Protein AF-A0AA50MF43-F1 (afdb_monomer_lite)

Sequence (62 aa):
IVAHMMPDLPNVDFERDVEQFIEFFENPAFRADGLKIYPTLVIRGTGLYELWKTGRYRSYPP

pLDDT: mean 97.57, std 2.05, range [85.38, 98.75]

Organism: NCBI:txid2839264

Structure (mmCIF, N/CA/C/O backbone):
data_AF-A0AA50MF43-F1
#
_entry.id   AF-A0AA50MF43-F1
#
loop_
_atom_site.group_PDB
_atom_site.id
_atom_site.type_symbol
_atom_site.label_atom_id
_atom_site.label_alt_id
_atom_site.label_comp_id
_atom_site.label_asym_id
_atom_site.label_entity_id
_atom_site.label_seq_id
_atom_site.pdbx_PDB_ins_code
_atom_site.Cartn_x
_atom_site.Cartn_y
_atom_site.Cartn_z
_atom_site.occupancy
_atom_site.B_iso_or_equiv
_atom_site.auth_seq_id
_atom_site.auth_comp_id
_atom_site.auth_asym_id
_atom_site.auth_atom_id
_atom_site.pdbx_PDB_model_num
ATOM 1 N N . ILE A 1 1 ? 0.922 -4.279 -19.200 1.00 92.81 1 ILE A N 1
ATOM 2 C CA . ILE A 1 1 ? 0.470 -4.768 -17.866 1.00 92.81 1 ILE A CA 1
ATOM 3 C C . ILE A 1 1 ? 0.350 -3.572 -16.928 1.00 92.81 1 ILE A C 1
ATOM 5 O O . ILE A 1 1 ? 1.168 -2.670 -17.031 1.00 92.81 1 ILE A O 1
ATOM 9 N N . VAL A 1 2 ? -0.654 -3.538 -16.044 1.00 98.00 2 VAL A N 1
ATOM 10 C CA . VAL A 1 2 ? -0.789 -2.485 -15.019 1.00 98.00 2 VAL A CA 1
ATOM 11 C C . VAL A 1 2 ? -0.711 -3.118 -13.634 1.00 98.00 2 VAL A C 1
ATOM 13 O O . VAL A 1 2 ? -1.423 -4.086 -13.372 1.00 98.00 2 VAL A O 1
ATOM 16 N N . ALA A 1 3 ? 0.131 -2.566 -12.763 1.00 98.44 3 ALA A N 1
ATOM 17 C CA . ALA A 1 3 ? 0.288 -2.992 -11.377 1.00 98.44 3 ALA A CA 1
ATOM 18 C C . ALA A 1 3 ? -0.372 -2.003 -10.408 1.00 98.44 3 ALA A C 1
ATOM 20 O O . ALA A 1 3 ? -0.503 -0.810 -10.694 1.00 98.44 3 ALA A O 1
ATOM 21 N N . HIS A 1 4 ? -0.794 -2.503 -9.250 1.00 98.62 4 HIS A N 1
ATOM 22 C CA . HIS A 1 4 ? -1.227 -1.690 -8.118 1.00 98.62 4 HIS A CA 1
ATOM 23 C C . HIS A 1 4 ? -0.238 -1.923 -6.976 1.00 98.62 4 HIS A C 1
ATOM 25 O O . HIS A 1 4 ? 0.026 -3.078 -6.649 1.00 98.62 4 HIS A O 1
ATOM 31 N N . MET A 1 5 ? 0.283 -0.859 -6.369 1.00 98.56 5 MET A N 1
ATOM 32 C CA . MET A 1 5 ? 1.155 -0.961 -5.194 1.00 98.56 5 MET A CA 1
ATOM 33 C C . MET A 1 5 ? 0.638 -0.059 -4.077 1.00 98.56 5 MET A C 1
ATOM 35 O O . MET A 1 5 ? 0.077 1.012 -4.330 1.00 98.56 5 MET A O 1
ATOM 39 N N . MET A 1 6 ? 0.775 -0.535 -2.844 1.00 98.56 6 MET A N 1
ATOM 40 C CA . MET A 1 6 ? 0.214 0.093 -1.654 1.00 98.56 6 MET A CA 1
ATOM 41 C C . MET A 1 6 ? 1.328 0.313 -0.632 1.00 98.56 6 MET A C 1
ATOM 43 O O . MET A 1 6 ? 1.712 -0.655 0.016 1.00 98.56 6 MET A O 1
ATOM 47 N N . PRO A 1 7 ? 1.864 1.537 -0.499 1.00 98.38 7 PRO A N 1
ATOM 48 C CA . PRO A 1 7 ? 2.794 1.850 0.580 1.00 98.38 7 PRO A CA 1
ATOM 49 C C . PRO A 1 7 ? 2.065 1.940 1.930 1.00 98.38 7 PRO A C 1
ATOM 51 O O . PRO A 1 7 ? 0.826 1.989 1.985 1.00 98.38 7 PRO A O 1
ATOM 54 N N . ASP A 1 8 ? 2.839 1.998 3.013 1.00 98.06 8 ASP A N 1
ATOM 55 C CA . ASP A 1 8 ? 2.378 2.081 4.405 1.00 98.06 8 ASP A CA 1
ATOM 56 C C . ASP A 1 8 ? 1.577 0.840 4.852 1.00 98.06 8 ASP A C 1
ATOM 58 O O . ASP A 1 8 ? 0.643 0.909 5.658 1.00 98.06 8 ASP A O 1
ATOM 62 N N . LEU A 1 9 ? 1.904 -0.329 4.289 1.00 98.38 9 LEU A N 1
ATOM 63 C CA . LEU A 1 9 ? 1.312 -1.598 4.710 1.00 98.38 9 LEU A CA 1
ATOM 64 C C . LEU A 1 9 ? 1.842 -2.029 6.090 1.00 98.38 9 LEU A C 1
ATOM 66 O O . LEU A 1 9 ? 2.985 -1.745 6.450 1.00 98.38 9 LEU A O 1
ATOM 70 N N . PRO A 1 10 ? 1.054 -2.784 6.880 1.00 97.62 10 PRO A N 1
ATOM 71 C CA . PRO A 1 10 ? 1.516 -3.295 8.166 1.00 97.62 10 PRO A CA 1
ATOM 72 C C . PRO A 1 10 ? 2.827 -4.081 8.058 1.00 97.62 10 PRO A C 1
ATOM 74 O O . PRO A 1 10 ? 2.939 -5.009 7.258 1.00 97.62 10 PRO A O 1
ATOM 77 N N . ASN A 1 11 ? 3.770 -3.782 8.955 1.00 96.81 11 ASN A N 1
ATOM 78 C CA . ASN A 1 11 ? 5.095 -4.415 9.039 1.00 96.81 11 ASN A CA 1
ATOM 79 C C . ASN A 1 11 ? 6.036 -4.116 7.855 1.00 96.81 11 ASN A C 1
ATOM 81 O O . ASN A 1 11 ? 7.025 -4.833 7.665 1.00 96.81 11 ASN A O 1
ATOM 85 N N . VAL A 1 12 ? 5.747 -3.073 7.076 1.00 97.38 12 VAL A N 1
ATOM 86 C CA . VAL A 1 12 ? 6.663 -2.485 6.094 1.00 97.38 12 VAL A CA 1
ATOM 87 C C . VAL A 1 12 ? 6.984 -1.063 6.551 1.00 97.38 12 VAL A C 1
ATOM 89 O O . VAL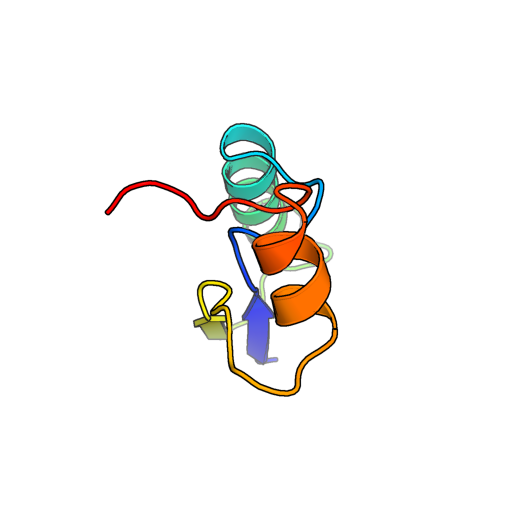 A 1 12 ? 6.087 -0.277 6.852 1.00 97.38 12 VAL A O 1
ATOM 92 N N . ASP A 1 13 ? 8.270 -0.770 6.705 1.00 95.69 13 ASP A N 1
ATOM 93 C CA . ASP A 1 13 ? 8.751 0.565 7.053 1.00 95.69 13 ASP A CA 1
ATOM 94 C C . ASP A 1 13 ? 9.029 1.388 5.788 1.00 95.69 13 ASP A C 1
ATOM 96 O O . ASP A 1 13 ? 8.966 0.886 4.662 1.00 95.69 13 ASP A O 1
ATOM 100 N N . PHE A 1 14 ? 9.287 2.679 5.989 1.00 96.88 14 PHE A N 1
ATOM 101 C CA . PHE A 1 14 ? 9.409 3.644 4.904 1.00 96.88 14 PHE A CA 1
ATOM 102 C C . PHE A 1 14 ? 10.563 3.288 3.960 1.00 96.88 14 PHE A C 1
ATOM 104 O O . PHE A 1 14 ? 10.426 3.351 2.740 1.00 96.88 14 PHE A O 1
ATOM 111 N N . GLU A 1 15 ? 11.695 2.877 4.524 1.00 98.12 15 GLU A N 1
ATOM 112 C CA . GLU A 1 15 ? 12.878 2.470 3.779 1.00 98.12 15 GLU A CA 1
ATOM 113 C C . GLU A 1 15 ? 12.571 1.264 2.884 1.00 98.12 15 GLU A C 1
ATOM 115 O O . GLU A 1 15 ? 12.899 1.282 1.695 1.00 98.12 15 GLU A O 1
ATOM 120 N N . ARG A 1 16 ? 11.864 0.254 3.406 1.00 98.31 16 ARG A N 1
ATOM 121 C CA . ARG A 1 16 ? 11.474 -0.923 2.618 1.00 98.31 16 ARG A CA 1
ATOM 122 C C . ARG A 1 16 ? 10.416 -0.623 1.566 1.00 98.31 16 ARG A C 1
ATOM 124 O O . ARG A 1 16 ? 10.403 -1.301 0.542 1.00 98.31 16 ARG A O 1
ATOM 131 N N . ASP A 1 17 ? 9.538 0.353 1.783 1.00 98.56 17 ASP A N 1
ATOM 132 C CA . ASP A 1 17 ? 8.637 0.829 0.729 1.00 98.56 17 ASP A CA 1
ATOM 133 C C . ASP A 1 17 ? 9.439 1.455 -0.423 1.00 98.56 17 ASP A C 1
ATOM 135 O O . ASP A 1 17 ? 9.199 1.135 -1.588 1.00 98.56 17 ASP A O 1
ATOM 139 N N . VAL A 1 18 ? 10.436 2.297 -0.121 1.00 98.50 18 VAL A N 1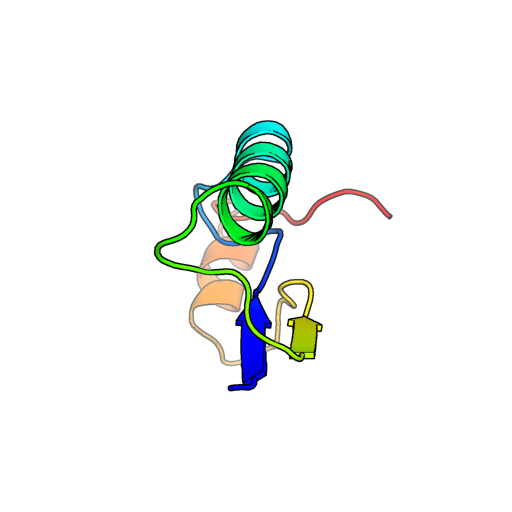
ATOM 140 C CA . VAL A 1 18 ? 11.306 2.905 -1.144 1.00 98.50 18 VAL A CA 1
ATOM 141 C C . VAL A 1 18 ? 12.074 1.836 -1.922 1.00 98.50 18 VAL A C 1
ATOM 143 O O . VAL A 1 18 ? 12.069 1.862 -3.155 1.00 98.50 18 VAL A O 1
ATOM 146 N N . GLU A 1 19 ? 12.689 0.872 -1.232 1.00 98.75 19 GLU A N 1
ATOM 147 C CA . GLU A 1 19 ? 13.406 -0.239 -1.872 1.00 98.75 19 GLU A CA 1
ATOM 148 C C . GLU A 1 19 ? 12.492 -1.072 -2.782 1.00 98.75 19 GLU A C 1
ATOM 150 O O . GLU A 1 19 ? 12.898 -1.424 -3.889 1.00 98.75 19 GLU A O 1
ATOM 155 N N . GLN A 1 20 ? 11.238 -1.316 -2.382 1.00 98.44 20 GLN A N 1
ATOM 156 C CA . GLN A 1 20 ? 10.258 -2.011 -3.224 1.00 98.44 20 GLN A CA 1
ATOM 157 C C . GLN A 1 20 ? 9.960 -1.252 -4.521 1.00 98.44 20 GLN A C 1
ATOM 159 O O . GLN A 1 20 ? 9.884 -1.866 -5.586 1.00 98.44 20 GLN A O 1
ATOM 164 N N . PHE A 1 21 ? 9.802 0.076 -4.465 1.00 98.62 21 PHE A N 1
ATOM 165 C CA . PHE A 1 21 ? 9.601 0.871 -5.680 1.00 98.62 21 PHE A CA 1
ATOM 166 C C . PHE A 1 21 ? 10.843 0.859 -6.579 1.00 98.62 21 PHE A C 1
ATOM 168 O O . PHE A 1 21 ? 10.693 0.758 -7.796 1.00 98.62 21 PHE A O 1
ATOM 175 N N . ILE A 1 22 ? 12.051 0.933 -6.008 1.00 98.69 22 ILE A N 1
ATOM 176 C CA . ILE A 1 22 ? 13.305 0.832 -6.773 1.00 98.69 22 ILE A CA 1
ATOM 177 C C . ILE A 1 22 ? 13.372 -0.525 -7.481 1.00 98.69 22 ILE A C 1
ATOM 179 O O . ILE A 1 22 ? 13.503 -0.572 -8.706 1.00 98.69 22 ILE A O 1
ATOM 183 N N . GLU A 1 23 ? 13.190 -1.625 -6.744 1.00 98.75 23 GLU A N 1
ATOM 184 C CA . GLU A 1 23 ? 13.210 -2.973 -7.313 1.00 98.75 23 GLU A CA 1
ATOM 185 C C . GLU A 1 23 ? 12.170 -3.128 -8.429 1.00 98.75 23 GLU A C 1
ATOM 187 O O . GLU A 1 23 ? 12.482 -3.667 -9.490 1.00 98.75 23 GLU A O 1
ATOM 192 N N . PHE A 1 24 ? 10.951 -2.617 -8.234 1.00 98.56 24 PHE A N 1
ATOM 193 C CA . PHE A 1 24 ? 9.864 -2.735 -9.206 1.00 98.56 24 PHE A CA 1
ATOM 194 C C . PHE A 1 24 ? 10.212 -2.168 -10.596 1.00 98.56 24 PHE A C 1
ATOM 196 O O . PHE A 1 24 ? 9.727 -2.676 -11.614 1.00 98.56 24 PHE A O 1
ATOM 203 N N . PHE A 1 25 ? 11.052 -1.131 -10.661 1.00 98.31 25 PHE A N 1
ATOM 204 C CA . PHE A 1 25 ? 11.484 -0.532 -11.926 1.00 98.31 25 PHE A CA 1
ATOM 205 C C . PHE A 1 25 ? 12.855 -1.034 -12.400 1.00 98.31 25 PHE A C 1
ATOM 207 O O . PHE A 1 25 ? 13.094 -1.125 -13.609 1.00 98.31 25 PHE A O 1
ATOM 214 N N . GLU A 1 26 ? 13.758 -1.403 -11.494 1.00 98.56 26 GLU A N 1
ATOM 215 C CA . GLU A 1 26 ? 15.093 -1.878 -11.867 1.00 98.56 26 GLU A CA 1
ATOM 216 C C . GLU A 1 26 ? 15.107 -3.357 -12.265 1.00 98.56 26 GLU A C 1
ATOM 218 O O . GLU A 1 26 ? 15.754 -3.717 -13.255 1.00 98.56 26 GLU A O 1
ATOM 223 N N . ASN A 1 27 ? 14.359 -4.209 -11.564 1.00 98.50 27 ASN A N 1
ATOM 224 C CA . ASN A 1 27 ? 14.332 -5.649 -11.795 1.00 98.50 27 ASN A CA 1
ATOM 225 C C . ASN A 1 27 ? 13.563 -5.982 -13.096 1.00 98.50 27 ASN A C 1
ATOM 227 O O . ASN A 1 27 ? 12.376 -5.666 -13.213 1.00 98.50 27 ASN A O 1
ATOM 231 N N . PRO A 1 28 ? 14.191 -6.646 -14.089 1.00 98.19 28 PRO A N 1
ATOM 232 C CA . PRO A 1 28 ? 13.5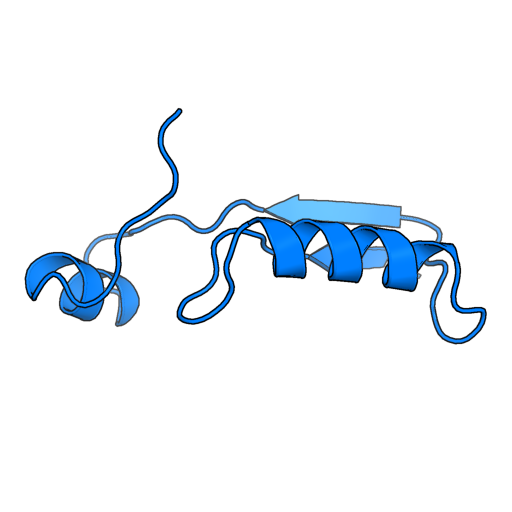56 -6.962 -15.371 1.00 98.19 28 PRO A CA 1
ATOM 233 C C . PRO A 1 28 ? 12.402 -7.970 -15.270 1.00 98.19 28 PRO A C 1
ATOM 235 O O . PRO A 1 28 ? 11.668 -8.129 -16.241 1.00 98.19 28 PRO A O 1
ATOM 238 N N . ALA A 1 29 ? 12.235 -8.650 -14.130 1.00 98.38 29 ALA A N 1
ATOM 239 C CA . ALA A 1 29 ? 11.053 -9.468 -13.863 1.00 98.38 29 ALA A CA 1
ATOM 240 C C . ALA A 1 29 ? 9.775 -8.622 -13.678 1.00 98.38 29 ALA A C 1
ATOM 242 O O . ALA A 1 29 ? 8.669 -9.141 -13.837 1.00 98.38 29 ALA A O 1
ATOM 243 N N . PHE A 1 30 ? 9.930 -7.335 -13.352 1.00 97.44 30 PHE A N 1
ATOM 244 C CA . PHE A 1 30 ? 8.856 -6.351 -13.228 1.00 97.44 30 PHE A CA 1
ATOM 245 C C . PHE A 1 30 ? 8.902 -5.356 -14.406 1.00 97.44 30 PHE A C 1
ATOM 247 O O . PHE A 1 30 ? 9.029 -5.798 -15.544 1.00 97.44 30 PHE A O 1
ATOM 254 N N . ARG A 1 31 ? 8.775 -4.035 -14.178 1.00 97.44 31 ARG A N 1
ATOM 255 C CA . ARG A 1 31 ? 8.636 -2.977 -15.216 1.00 97.44 31 ARG A CA 1
ATOM 256 C C . ARG A 1 31 ? 7.281 -2.948 -15.926 1.00 97.44 31 ARG A C 1
ATOM 258 O O . ARG A 1 31 ? 7.194 -2.954 -17.153 1.00 97.44 31 ARG A O 1
ATOM 265 N N . ALA A 1 32 ? 6.204 -2.908 -15.144 1.00 97.81 32 ALA A N 1
ATOM 266 C CA . ALA A 1 32 ? 4.867 -2.734 -15.706 1.00 97.81 32 ALA A CA 1
ATOM 267 C C . ALA A 1 32 ? 4.721 -1.371 -16.411 1.00 97.81 32 ALA A C 1
ATOM 269 O O . ALA A 1 32 ? 5.247 -0.362 -15.947 1.00 97.81 32 ALA A O 1
ATOM 270 N N . ASP A 1 33 ? 3.922 -1.333 -17.480 1.00 98.06 33 ASP A N 1
ATOM 271 C CA . ASP A 1 33 ? 3.654 -0.118 -18.267 1.00 98.06 33 ASP A CA 1
ATOM 272 C C . ASP A 1 33 ? 2.837 0.933 -17.499 1.00 98.06 33 ASP A C 1
ATOM 274 O O . ASP A 1 33 ? 2.799 2.104 -17.867 1.00 98.06 33 ASP A O 1
ATOM 278 N N . GLY A 1 34 ? 2.132 0.508 -16.449 1.00 97.94 34 GLY A N 1
ATOM 279 C CA . GLY A 1 34 ? 1.338 1.387 -15.605 1.00 97.94 34 GLY A CA 1
ATOM 280 C C . GLY A 1 34 ? 1.396 0.970 -14.146 1.00 97.94 34 GLY A C 1
ATOM 281 O O . GLY A 1 34 ? 1.385 -0.220 -13.823 1.00 97.94 34 GLY A O 1
ATOM 282 N N . LEU A 1 35 ? 1.395 1.968 -13.267 1.00 98.31 35 LEU A N 1
ATOM 283 C CA . LEU A 1 35 ? 1.380 1.792 -11.824 1.00 98.31 35 LEU A CA 1
ATOM 284 C C . LEU A 1 35 ? 0.285 2.669 -11.213 1.00 98.31 35 LEU A C 1
ATOM 286 O O . LEU A 1 35 ? 0.256 3.879 -11.435 1.00 98.31 35 LEU A O 1
ATOM 290 N N . LYS A 1 36 ? -0.609 2.063 -10.428 1.00 98.69 36 LYS A N 1
ATOM 291 C CA . LYS A 1 36 ? -1.522 2.794 -9.543 1.00 98.69 36 LYS A CA 1
ATOM 292 C C . LYS A 1 36 ? -1.026 2.688 -8.110 1.00 98.69 36 LYS A C 1
ATOM 294 O O . LYS A 1 36 ? -0.859 1.582 -7.599 1.00 98.69 36 LYS A O 1
ATOM 299 N N . ILE A 1 37 ? -0.817 3.835 -7.476 1.00 98.19 37 ILE A N 1
ATOM 300 C CA . ILE A 1 37 ? -0.329 3.921 -6.101 1.00 98.19 37 ILE A CA 1
ATOM 301 C C . ILE A 1 37 ? -1.511 4.247 -5.190 1.00 98.19 37 ILE A C 1
ATOM 303 O O . ILE A 1 37 ? -2.184 5.258 -5.390 1.00 98.19 37 ILE A O 1
ATOM 307 N N . TYR A 1 38 ? -1.760 3.388 -4.204 1.00 98.12 38 TYR A N 1
ATOM 308 C CA . TYR A 1 38 ? -2.820 3.564 -3.211 1.00 98.12 38 TYR A CA 1
ATOM 309 C C . TYR A 1 38 ? -2.219 3.507 -1.805 1.00 98.12 38 TYR A C 1
ATOM 311 O O . TYR A 1 38 ? -2.070 2.408 -1.270 1.00 98.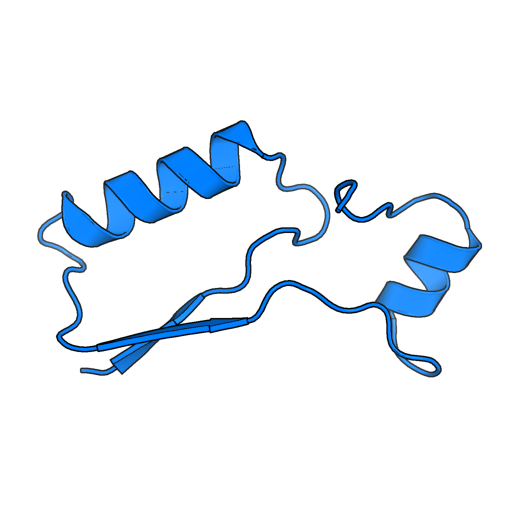12 38 TYR A O 1
ATOM 319 N N . PRO A 1 39 ? -1.866 4.655 -1.198 1.00 97.69 39 PRO A N 1
ATOM 320 C CA . PRO A 1 39 ? -1.440 4.686 0.195 1.00 97.69 39 PRO A CA 1
ATOM 321 C C . PRO A 1 39 ? -2.466 3.991 1.089 1.00 97.69 39 PRO A C 1
ATOM 323 O O . PRO A 1 39 ? -3.677 4.153 0.898 1.00 97.69 39 PRO A O 1
ATOM 326 N N . THR A 1 40 ? -1.985 3.188 2.032 1.00 98.19 40 THR A N 1
ATOM 327 C CA . THR A 1 40 ? -2.857 2.409 2.907 1.00 98.19 40 THR A CA 1
ATOM 328 C C . THR A 1 40 ? -3.711 3.337 3.772 1.00 98.19 40 THR A C 1
ATOM 330 O O . THR A 1 40 ? -3.215 4.256 4.416 1.00 98.19 40 THR A O 1
ATOM 333 N N . LEU A 1 41 ? -5.025 3.099 3.792 1.00 97.75 41 LEU A N 1
ATOM 334 C CA . LEU A 1 41 ? -5.974 3.880 4.584 1.00 97.75 41 LEU A CA 1
ATOM 335 C C . LEU A 1 41 ? -6.594 3.021 5.681 1.00 97.75 41 LEU A C 1
ATOM 337 O O . LEU A 1 41 ? -7.044 1.898 5.442 1.00 97.75 41 LEU A O 1
ATOM 341 N N . VAL A 1 42 ? -6.712 3.593 6.877 1.00 97.94 42 VAL A N 1
ATOM 342 C CA . VAL A 1 42 ? -7.452 2.976 7.979 1.00 97.94 42 VAL A CA 1
ATOM 343 C C . VAL A 1 42 ? -8.940 3.297 7.835 1.00 97.94 42 VAL A C 1
ATOM 345 O O . VAL A 1 42 ? -9.383 4.410 8.113 1.00 97.94 42 VAL A O 1
ATOM 348 N N . ILE A 1 43 ? -9.731 2.302 7.432 1.00 98.25 43 ILE A N 1
ATOM 349 C CA . ILE A 1 43 ? -11.179 2.446 7.220 1.00 98.25 43 ILE A CA 1
ATOM 350 C C . ILE A 1 43 ? -11.955 1.686 8.297 1.00 98.25 43 ILE A C 1
ATOM 352 O O . ILE A 1 43 ? -11.654 0.524 8.581 1.00 98.25 43 ILE A O 1
ATOM 356 N N . ARG A 1 44 ? -12.975 2.319 8.895 1.00 97.94 44 ARG A N 1
ATOM 357 C CA . ARG A 1 44 ? -13.839 1.675 9.905 1.00 97.94 44 ARG A CA 1
ATOM 358 C C . ARG A 1 44 ? -14.444 0.378 9.357 1.00 97.94 44 ARG A C 1
ATOM 360 O O . ARG A 1 44 ? -14.879 0.338 8.211 1.00 97.94 44 ARG A O 1
ATOM 367 N N . GLY A 1 45 ? -14.502 -0.657 10.196 1.00 97.94 45 GLY A N 1
ATOM 368 C CA . GLY A 1 45 ? -15.042 -1.972 9.828 1.00 97.94 45 GLY A CA 1
ATOM 369 C C . GLY A 1 45 ? -14.049 -2.907 9.126 1.00 97.94 45 GLY A 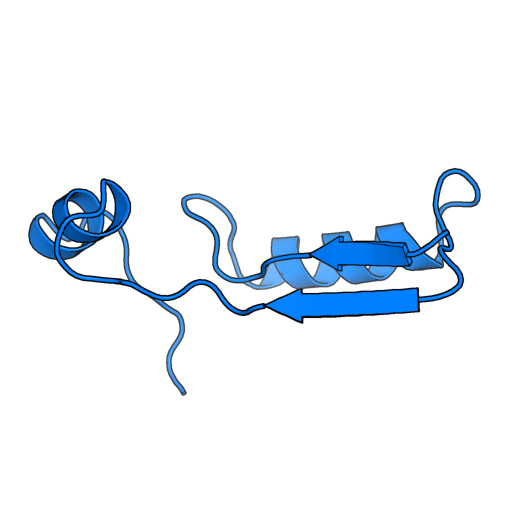C 1
ATOM 370 O O . GLY A 1 45 ? -14.437 -3.998 8.723 1.00 97.94 45 GLY A O 1
ATOM 371 N N . THR A 1 46 ? -12.779 -2.513 8.989 1.00 98.44 46 THR A N 1
ATOM 372 C CA . THR A 1 46 ? -11.715 -3.366 8.429 1.00 98.44 46 THR A CA 1
ATOM 373 C C . THR A 1 46 ? -10.845 -3.985 9.524 1.00 98.44 46 THR A C 1
ATOM 375 O O . THR A 1 46 ? -10.759 -3.465 10.634 1.00 98.44 46 THR A O 1
ATOM 378 N N . GLY A 1 47 ? -10.125 -5.068 9.211 1.00 98.12 47 GLY A N 1
ATOM 379 C CA . GLY A 1 47 ? -9.150 -5.646 10.146 1.00 98.12 47 GLY A CA 1
ATOM 380 C C . GLY A 1 47 ? -8.011 -4.681 10.500 1.00 98.12 47 GLY A C 1
ATOM 381 O O . GLY A 1 47 ? -7.559 -4.647 11.644 1.00 98.12 47 GLY A O 1
ATOM 382 N N . LEU A 1 48 ? -7.601 -3.832 9.549 1.00 98.19 48 LEU A N 1
ATOM 383 C CA . LEU A 1 48 ? -6.588 -2.802 9.781 1.00 98.19 48 LEU A CA 1
ATOM 384 C C . LEU A 1 48 ? -7.041 -1.782 10.837 1.00 98.19 48 LEU A C 1
ATOM 386 O O . LEU A 1 48 ? -6.229 -1.335 11.645 1.00 98.19 48 LEU A O 1
ATOM 390 N N . TYR A 1 49 ? -8.340 -1.468 10.891 1.00 98.50 49 TYR A N 1
ATOM 391 C CA . TYR A 1 49 ? -8.904 -0.601 11.9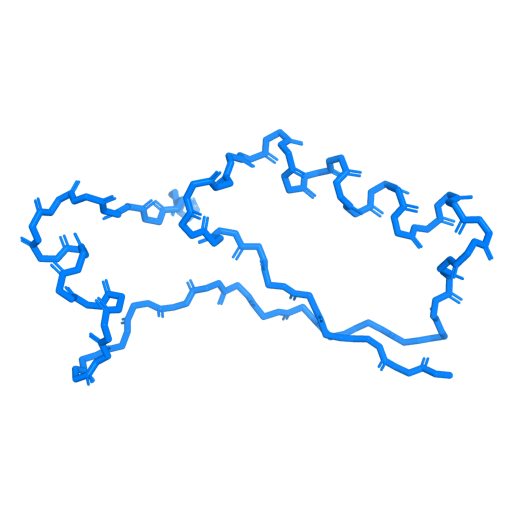28 1.00 98.50 49 TYR A CA 1
ATOM 392 C C . TYR A 1 49 ? -8.727 -1.174 13.337 1.00 98.50 49 TYR A C 1
ATOM 394 O O . TYR A 1 49 ? -8.400 -0.424 14.252 1.00 98.50 49 TYR A O 1
ATOM 402 N N . GLU A 1 50 ? -8.854 -2.489 13.526 1.00 98.50 50 GLU A N 1
ATOM 403 C CA . GLU A 1 50 ? -8.623 -3.115 14.837 1.00 98.50 50 GLU A CA 1
ATOM 404 C C . GLU A 1 50 ? -7.136 -3.105 15.236 1.00 98.50 50 GLU A C 1
ATOM 406 O O . GLU A 1 50 ? -6.793 -2.917 16.410 1.00 98.50 50 GLU A O 1
ATOM 411 N N . LEU A 1 51 ? -6.223 -3.244 14.267 1.00 98.38 51 LEU A N 1
ATOM 412 C CA . LEU A 1 51 ? -4.784 -3.075 14.507 1.00 98.38 51 LEU A CA 1
ATOM 413 C C . LEU A 1 51 ? -4.452 -1.634 14.903 1.00 98.38 51 LEU A C 1
ATOM 415 O O . LEU A 1 51 ? -3.749 -1.417 15.891 1.00 98.38 51 LEU A O 1
ATOM 419 N N . TRP A 1 52 ? -5.016 -0.661 14.191 1.00 98.19 52 TRP A N 1
ATOM 420 C CA . TRP A 1 52 ? -4.871 0.756 14.507 1.00 98.19 52 TRP A CA 1
ATOM 421 C C . TRP A 1 52 ? -5.437 1.092 15.894 1.00 98.19 52 TRP A C 1
ATOM 423 O O . TRP A 1 52 ? -4.752 1.695 16.718 1.00 98.19 52 TRP A O 1
ATOM 433 N N . LYS A 1 53 ? -6.647 0.611 16.208 1.00 98.12 53 LYS A N 1
ATOM 434 C CA . LYS A 1 53 ? -7.325 0.824 17.498 1.00 98.12 53 LYS A CA 1
ATOM 435 C C . LYS A 1 53 ? -6.531 0.274 18.685 1.00 98.12 53 LYS A C 1
ATOM 437 O O . LYS A 1 53 ? -6.575 0.841 19.771 1.00 98.12 53 LYS A O 1
ATOM 442 N N . THR A 1 54 ? -5.801 -0.824 18.479 1.00 98.12 54 THR A N 1
ATOM 443 C CA . THR A 1 54 ? -4.923 -1.436 19.493 1.00 98.12 54 THR A CA 1
ATOM 444 C C . THR A 1 54 ? -3.500 -0.865 19.490 1.00 98.12 54 THR A C 1
ATOM 446 O O . THR A 1 54 ? -2.654 -1.338 20.244 1.00 98.12 54 THR A O 1
ATOM 449 N N . GLY A 1 55 ? -3.211 0.138 18.653 1.00 97.31 55 GLY A N 1
ATOM 450 C CA . GLY A 1 55 ? -1.894 0.766 18.532 1.00 97.31 55 GLY A CA 1
ATOM 451 C C . GLY A 1 55 ? -0.830 -0.100 17.853 1.00 97.31 55 GLY A C 1
ATOM 452 O O . GLY A 1 55 ? 0.332 0.298 17.823 1.00 97.31 55 GLY A O 1
ATOM 453 N N . ARG A 1 56 ? -1.216 -1.259 17.303 1.00 97.56 56 ARG A N 1
ATOM 454 C CA . ARG A 1 56 ? -0.339 -2.203 16.588 1.00 97.56 56 ARG A CA 1
ATOM 455 C C . ARG A 1 56 ? -0.083 -1.811 15.132 1.00 97.56 56 ARG A C 1
ATOM 457 O O . ARG A 1 56 ? 0.747 -2.429 14.480 1.00 97.56 56 ARG A O 1
ATOM 464 N N . TYR A 1 57 ? -0.791 -0.805 14.629 1.00 97.94 57 TYR A N 1
ATOM 465 C CA . TYR A 1 57 ? -0.529 -0.173 13.342 1.00 97.94 57 TYR A CA 1
ATOM 466 C C . TYR A 1 57 ? -0.635 1.345 13.487 1.00 97.94 57 TYR A C 1
ATOM 468 O O . TYR A 1 57 ? -1.529 1.848 14.174 1.00 97.94 57 TYR A O 1
ATOM 476 N N . ARG A 1 58 ? 0.279 2.070 12.844 1.00 95.94 58 ARG A N 1
ATOM 477 C CA . ARG A 1 58 ? 0.296 3.531 12.772 1.00 95.94 58 ARG A CA 1
ATOM 478 C C . ARG A 1 58 ? 0.747 3.920 11.374 1.00 95.94 58 ARG A C 1
ATOM 480 O O . ARG A 1 58 ? 1.800 3.457 10.956 1.00 95.94 58 ARG A O 1
ATOM 487 N N . SER A 1 59 ? -0.043 4.755 10.712 1.00 95.56 59 SER A N 1
ATOM 488 C CA . SER A 1 59 ? 0.316 5.310 9.411 1.00 95.56 59 SER A CA 1
ATOM 489 C C . SER A 1 59 ? 1.441 6.331 9.524 1.00 95.56 59 SER A C 1
ATOM 491 O O . SER A 1 59 ? 1.659 6.914 10.596 1.00 95.56 59 SER A O 1
ATOM 493 N N . TYR A 1 60 ? 2.117 6.576 8.406 1.00 94.94 60 TYR A N 1
ATOM 494 C CA . TYR A 1 60 ? 3.120 7.633 8.294 1.00 94.94 60 TYR A CA 1
ATOM 495 C C . TYR A 1 60 ? 2.523 9.024 8.572 1.00 94.94 60 TYR A C 1
ATOM 497 O O . TYR A 1 60 ? 1.327 9.250 8.345 1.00 94.94 60 TYR A O 1
ATOM 505 N N . PRO A 1 61 ? 3.330 9.969 9.094 1.00 91.06 61 PRO A N 1
ATOM 506 C CA . PRO A 1 61 ? 2.904 11.357 9.193 1.00 91.06 61 PRO A CA 1
ATOM 507 C C . PRO A 1 61 ? 2.672 11.950 7.788 1.00 91.06 61 PRO A C 1
ATOM 509 O O . PRO A 1 61 ? 3.329 11.519 6.839 1.00 91.06 61 PRO A O 1
ATOM 512 N N . PRO A 1 62 ? 1.740 12.911 7.654 1.00 85.38 62 PRO A N 1
ATOM 513 C CA . PRO A 1 62 ? 1.507 13.625 6.402 1.00 85.38 62 PRO A CA 1
ATOM 514 C C . PRO A 1 62 ? 2.669 14.546 6.012 1.00 85.38 62 PRO A C 1
ATOM 516 O O . PRO A 1 62 ? 3.389 15.022 6.923 1.00 85.38 62 PRO A O 1
#

Foldseek 3Di:
DEEEDEPQDQPADPVNSVVVVVCQCPPPVHNDPYYHYHYDDQDPPDPVVVCVVVVVGDGDDD

InterPro domains:
  IPR032432 Radical SAM, C-terminal extension [PF16199] (33-60)
  IPR039661 ELP3/YhcC [PTHR11135] (2-61)

Radius of gyration: 13.66 Å; chains: 1; bounding box: 30×23×38 Å

Secondary structure (DSSP, 8-state):
-EEEE-SS-TT--HHHHHHHHHHHHHSTT---SEEEE------TTSHHHHHHHTTS--PPP-